Protein AF-A0A3D4HYP4-F1 (afdb_monomer_lite)

Secondary structure (DSSP, 8-state):
-PPPEEEEEESS-TTTHHHHHHHHHHH-TTSEEEEEE-S--

Structure (mmCIF, N/CA/C/O backbone):
data_AF-A0A3D4HYP4-F1
#
_entry.id   AF-A0A3D4HYP4-F1
#
loop_
_atom_site.group_PDB
_atom_site.id
_atom_site.type_symbol
_atom_site.label_atom_id
_atom_site.label_alt_id
_atom_site.label_comp_id
_atom_site.label_asym_id
_atom_site.label_entity_id
_atom_site.label_seq_id
_atom_site.pdbx_PDB_ins_code
_atom_site.Cartn_x
_atom_site.Cartn_y
_atom_site.Cartn_z
_atom_site.occupancy
_atom_site.B_iso_or_equiv
_atom_site.auth_seq_id
_atom_site.auth_comp_id
_atom_site.auth_asym_id
_atom_site.auth_atom_id
_atom_site.pdbx_PDB_model_num
ATOM 1 N N . MET A 1 1 ? -11.905 -7.644 19.483 1.00 58.66 1 MET A N 1
ATOM 2 C CA . MET A 1 1 ? -11.975 -6.607 18.430 1.00 58.66 1 MET A CA 1
ATOM 3 C C . MET A 1 1 ? -11.235 -7.139 17.222 1.00 58.66 1 MET A C 1
ATOM 5 O O . MET A 1 1 ? -10.121 -7.613 17.399 1.00 58.66 1 MET A O 1
ATOM 9 N N . ASN A 1 2 ? -11.857 -7.121 16.043 1.00 73.31 2 ASN A N 1
ATOM 10 C CA . ASN A 1 2 ? -11.211 -7.568 14.811 1.00 73.31 2 ASN A CA 1
ATOM 11 C C . ASN A 1 2 ? -10.578 -6.360 14.123 1.00 73.31 2 ASN A C 1
ATOM 13 O O . ASN A 1 2 ? -11.277 -5.407 13.791 1.00 73.31 2 ASN A O 1
ATOM 17 N N . THR A 1 3 ? -9.268 -6.415 13.916 1.00 86.75 3 THR A N 1
ATOM 18 C CA . THR A 1 3 ? -8.521 -5.409 13.159 1.00 86.75 3 THR A CA 1
ATOM 19 C C . THR A 1 3 ? -8.442 -5.849 11.703 1.00 86.75 3 THR A C 1
ATOM 21 O O . THR A 1 3 ? -8.107 -6.999 11.421 1.00 86.75 3 THR A O 1
ATOM 24 N N . VAL A 1 4 ? -8.762 -4.943 10.780 1.00 94.44 4 VAL A N 1
ATOM 25 C CA . VAL A 1 4 ? -8.653 -5.185 9.337 1.00 94.44 4 VAL A CA 1
ATOM 26 C C . VAL A 1 4 ? -7.286 -4.709 8.856 1.00 94.44 4 VAL A C 1
ATOM 28 O O . VAL A 1 4 ? -6.849 -3.608 9.191 1.00 94.44 4 VAL A O 1
ATOM 31 N N . VAL A 1 5 ? -6.618 -5.544 8.062 1.00 97.06 5 VAL A N 1
ATOM 32 C CA . VAL A 1 5 ? -5.312 -5.248 7.468 1.00 97.06 5 VAL A CA 1
ATOM 33 C C . VAL A 1 5 ? -5.409 -5.395 5.955 1.00 97.06 5 VAL A C 1
ATOM 35 O O . VAL A 1 5 ? -5.945 -6.386 5.462 1.00 97.06 5 VAL A O 1
ATOM 38 N N . VAL A 1 6 ? -4.876 -4.416 5.225 1.00 97.75 6 VAL A N 1
ATOM 39 C CA . VAL A 1 6 ? -4.777 -4.428 3.762 1.00 97.75 6 VAL A CA 1
ATOM 40 C C . VAL A 1 6 ? -3.322 -4.688 3.383 1.00 97.75 6 VAL A C 1
ATOM 42 O O . VAL A 1 6 ? -2.440 -3.908 3.735 1.00 97.75 6 VAL A O 1
ATOM 45 N N . LEU A 1 7 ? -3.075 -5.785 2.669 1.00 97.88 7 LEU A N 1
ATOM 46 C CA . LEU A 1 7 ? -1.758 -6.168 2.156 1.00 97.88 7 LEU A CA 1
ATOM 47 C C . LEU A 1 7 ? -1.713 -5.918 0.648 1.00 97.88 7 LEU A C 1
ATOM 49 O O . LEU A 1 7 ? -2.558 -6.435 -0.081 1.00 97.88 7 LEU A O 1
ATOM 53 N N . ILE A 1 8 ? -0.733 -5.142 0.187 1.00 97.88 8 ILE A N 1
ATOM 54 C CA . ILE A 1 8 ? -0.593 -4.741 -1.217 1.00 97.88 8 ILE A CA 1
ATOM 55 C C . ILE A 1 8 ? 0.813 -5.119 -1.713 1.00 97.88 8 ILE A C 1
ATOM 57 O O . ILE A 1 8 ? 1.778 -4.468 -1.305 1.00 97.88 8 ILE A O 1
ATOM 61 N N . PRO A 1 9 ? 0.960 -6.141 -2.577 1.00 97.44 9 PRO A N 1
ATOM 62 C CA . PRO A 1 9 ? 2.185 -6.318 -3.355 1.00 97.44 9 PRO A CA 1
ATOM 63 C C . PRO A 1 9 ? 2.361 -5.165 -4.343 1.00 97.44 9 PRO A C 1
ATOM 65 O O . PRO A 1 9 ? 1.388 -4.740 -4.967 1.00 97.44 9 PRO A O 1
ATOM 68 N N . CYS A 1 10 ? 3.598 -4.709 -4.515 1.00 97.94 10 CYS A N 1
ATOM 69 C CA . CYS A 1 10 ? 3.977 -3.690 -5.492 1.00 97.94 10 CYS A CA 1
ATOM 70 C C . CYS A 1 10 ? 5.239 -4.144 -6.247 1.00 97.94 10 CYS A C 1
ATOM 72 O O . CYS A 1 10 ? 6.264 -4.370 -5.619 1.00 97.94 10 CYS A O 1
ATOM 74 N N . TYR A 1 11 ? 5.176 -4.281 -7.569 1.00 98.19 11 TYR A N 1
ATOM 75 C CA . TYR A 1 11 ? 6.272 -4.554 -8.496 1.00 98.19 11 TYR A CA 1
ATOM 76 C C . TYR A 1 11 ? 6.346 -3.487 -9.610 1.00 98.19 11 TYR A C 1
ATOM 78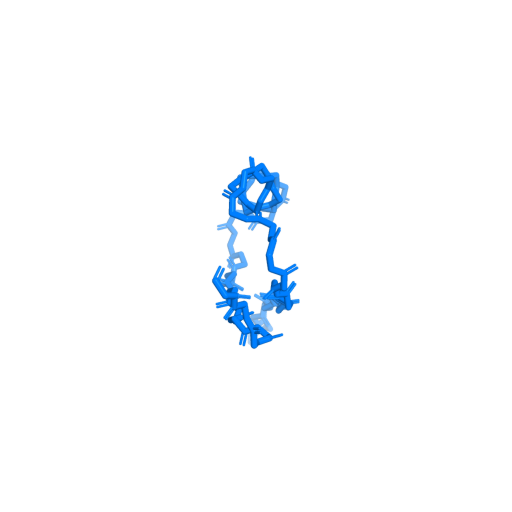 O O . TYR A 1 11 ? 5.626 -3.550 -10.604 1.00 98.19 11 TYR A O 1
ATOM 86 N N . ASN A 1 12 ? 7.270 -2.528 -9.489 1.00 97.69 12 ASN A N 1
ATOM 87 C CA . ASN A 1 12 ? 7.477 -1.428 -10.450 1.00 97.69 12 ASN A CA 1
ATOM 88 C C . ASN A 1 12 ? 6.240 -0.524 -10.673 1.00 97.69 12 ASN A C 1
ATOM 90 O O . ASN A 1 12 ? 6.002 -0.033 -11.779 1.00 97.69 12 ASN A O 1
ATOM 94 N N . GLU A 1 13 ? 5.424 -0.304 -9.635 1.00 97.62 13 GLU A N 1
ATOM 95 C CA . GLU A 1 13 ? 4.280 0.620 -9.681 1.00 97.62 13 GLU A CA 1
ATOM 96 C C . GLU A 1 13 ? 4.470 1.893 -8.835 1.00 97.62 13 GLU A C 1
ATOM 98 O O . GLU A 1 13 ? 3.512 2.443 -8.281 1.00 97.62 13 GLU A O 1
ATOM 103 N N . GLU A 1 14 ? 5.689 2.435 -8.762 1.00 95.25 14 GLU A N 1
ATOM 104 C CA . GLU A 1 14 ? 6.032 3.608 -7.945 1.00 95.25 14 GLU A CA 1
ATOM 105 C C . GLU A 1 14 ? 5.179 4.847 -8.267 1.00 95.25 14 GLU A C 1
ATOM 107 O O . GLU A 1 14 ? 4.901 5.678 -7.399 1.00 95.25 14 GLU A O 1
ATOM 112 N N . LYS A 1 15 ? 4.695 4.950 -9.511 1.00 96.81 15 LYS A N 1
ATOM 113 C CA . LYS A 1 15 ? 3.859 6.065 -9.980 1.00 96.81 15 LYS A CA 1
ATOM 114 C C . LYS A 1 15 ? 2.390 5.951 -9.575 1.00 96.81 15 LYS A C 1
ATOM 116 O O . LYS A 1 15 ? 1.691 6.963 -9.566 1.00 96.81 15 LYS A O 1
ATOM 121 N N . THR A 1 16 ? 1.892 4.751 -9.278 1.00 96.94 16 THR A N 1
ATOM 122 C CA . THR A 1 16 ? 0.453 4.507 -9.064 1.00 96.94 16 THR A CA 1
ATOM 123 C C . THR A 1 16 ? 0.136 3.992 -7.662 1.00 96.94 16 THR A C 1
ATOM 125 O O . THR A 1 16 ? -0.974 4.237 -7.178 1.00 96.94 16 THR A O 1
ATOM 128 N N . ILE A 1 17 ? 1.100 3.383 -6.961 1.00 98.00 17 ILE A N 1
ATOM 129 C CA . ILE A 1 17 ? 0.912 2.820 -5.616 1.00 98.00 17 ILE A CA 1
ATOM 130 C C . ILE A 1 17 ? 0.383 3.849 -4.608 1.00 98.00 17 ILE A C 1
ATOM 132 O O . ILE A 1 17 ? -0.478 3.534 -3.784 1.00 98.00 17 ILE A O 1
ATOM 136 N N . GLY A 1 18 ? 0.796 5.115 -4.732 1.00 97.88 18 GLY A N 1
ATOM 137 C CA . GLY A 1 18 ? 0.301 6.203 -3.886 1.00 97.88 18 GLY A CA 1
ATOM 138 C C . GLY A 1 18 ? -1.218 6.379 -3.968 1.00 97.88 18 GLY A C 1
ATOM 139 O O . GLY A 1 18 ? -1.875 6.550 -2.942 1.00 97.88 18 GLY A O 1
ATOM 140 N N . LYS A 1 19 ? -1.806 6.263 -5.167 1.00 98.44 19 LYS A N 1
ATOM 141 C CA . LYS A 1 19 ? -3.262 6.349 -5.343 1.00 98.44 19 LYS A CA 1
ATOM 142 C C . LYS A 1 19 ? -3.974 5.202 -4.626 1.00 98.44 19 LYS A C 1
ATOM 144 O O . LYS A 1 19 ? -4.963 5.445 -3.940 1.00 98.44 19 LYS A O 1
ATOM 149 N N . VAL A 1 20 ? -3.456 3.981 -4.758 1.00 98.12 20 VAL A N 1
ATOM 150 C CA . VAL A 1 20 ? -4.037 2.782 -4.133 1.00 98.12 20 VAL A CA 1
ATOM 151 C C . VAL A 1 20 ? -4.059 2.931 -2.610 1.00 98.12 20 VAL A C 1
ATOM 153 O O . VAL A 1 20 ? -5.102 2.741 -1.987 1.00 98.12 20 VAL A O 1
ATOM 156 N N . VAL A 1 21 ? -2.942 3.355 -2.009 1.00 98.25 21 VAL A N 1
ATOM 157 C CA . VAL A 1 21 ? -2.857 3.598 -0.559 1.00 98.25 21 VAL A CA 1
ATOM 158 C C . VAL A 1 21 ? -3.822 4.701 -0.115 1.00 98.25 21 VAL A C 1
ATOM 160 O O . VAL A 1 21 ? -4.509 4.543 0.896 1.00 98.25 21 VAL A O 1
ATOM 163 N N . MET A 1 22 ? -3.906 5.810 -0.860 1.00 98.38 22 MET A N 1
ATOM 164 C CA . MET A 1 22 ? -4.819 6.913 -0.534 1.00 98.38 22 MET A CA 1
ATOM 165 C C . MET A 1 22 ? -6.288 6.492 -0.592 1.00 98.38 22 MET A C 1
ATOM 167 O O . MET A 1 22 ? -7.061 6.860 0.292 1.00 98.38 22 MET A O 1
ATOM 171 N N . ASP A 1 23 ? -6.679 5.709 -1.597 1.00 98.44 23 ASP A N 1
ATOM 172 C CA . ASP A 1 23 ? -8.053 5.232 -1.715 1.00 98.44 23 ASP A CA 1
ATOM 173 C C . ASP A 1 23 ? -8.431 4.317 -0.549 1.00 98.44 23 ASP A C 1
ATOM 175 O O . ASP A 1 23 ? -9.479 4.537 0.058 1.00 98.44 23 ASP A O 1
ATOM 179 N N . TYR A 1 24 ? -7.564 3.372 -0.160 1.00 98.00 24 TYR A N 1
ATOM 180 C CA . TYR A 1 24 ? -7.815 2.528 1.012 1.00 98.00 24 TYR A CA 1
ATOM 181 C C . TYR A 1 24 ? -7.917 3.332 2.302 1.00 98.00 24 TYR A C 1
ATOM 183 O O . TYR A 1 24 ? -8.849 3.112 3.066 1.00 98.00 24 TYR A O 1
ATOM 191 N N . ARG A 1 25 ? -7.037 4.314 2.524 1.00 97.12 25 ARG A N 1
ATOM 192 C CA . ARG A 1 25 ? -7.144 5.196 3.698 1.00 97.12 25 ARG A CA 1
ATOM 193 C C . ARG A 1 25 ? -8.445 6.000 3.717 1.00 97.12 25 ARG A C 1
ATOM 195 O O . ARG A 1 25 ? -8.969 6.279 4.788 1.00 97.12 25 ARG A O 1
ATOM 202 N N . ARG A 1 26 ? -8.977 6.369 2.548 1.00 98.25 26 ARG A N 1
ATOM 203 C CA . ARG A 1 26 ? -10.246 7.099 2.432 1.00 98.25 26 ARG A CA 1
ATOM 204 C C . ARG A 1 26 ? -11.458 6.222 2.745 1.00 98.25 26 ARG A C 1
ATOM 206 O O . ARG A 1 26 ? -12.393 6.710 3.370 1.00 98.25 26 ARG A O 1
ATOM 213 N N . VAL A 1 27 ? -11.472 4.966 2.291 1.00 97.56 27 VAL A N 1
ATOM 214 C CA . VAL A 1 27 ? -12.633 4.067 2.463 1.00 97.56 27 VAL A CA 1
ATOM 215 C C .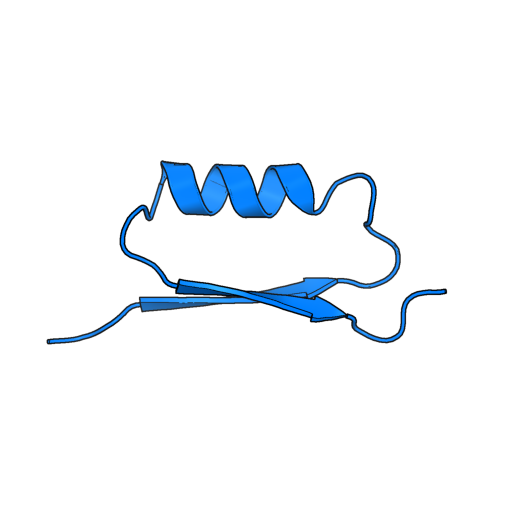 VAL A 1 27 ? -12.564 3.203 3.725 1.00 97.56 27 VAL A C 1
ATOM 217 O O . VAL A 1 27 ? -13.601 2.807 4.248 1.00 97.56 27 VAL A O 1
ATOM 220 N N . LEU A 1 28 ? -11.357 2.925 4.218 1.00 96.69 28 LEU A N 1
ATOM 221 C CA . LEU A 1 28 ? -11.058 2.108 5.394 1.00 96.69 28 LEU A CA 1
ATOM 222 C C . LEU A 1 28 ? -10.062 2.855 6.303 1.00 96.69 28 LEU A C 1
ATOM 224 O O . LEU A 1 28 ? -8.915 2.428 6.442 1.00 96.69 28 LEU A O 1
ATOM 228 N N . P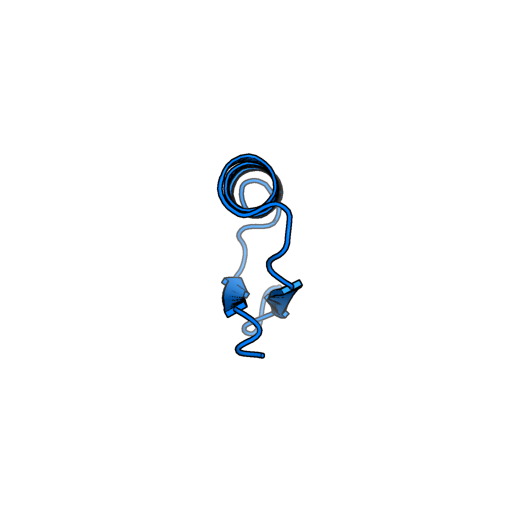RO A 1 29 ? -10.475 3.972 6.926 1.00 95.75 29 PRO A N 1
ATOM 229 C CA . PRO A 1 29 ? -9.576 4.832 7.703 1.00 95.75 29 PRO A CA 1
ATOM 230 C C . PRO A 1 29 ? -8.915 4.127 8.896 1.00 95.75 29 PRO A C 1
ATOM 232 O O . PRO A 1 29 ? -7.799 4.473 9.265 1.00 95.75 29 PRO A O 1
ATOM 235 N N . GLU A 1 30 ? -9.573 3.110 9.456 1.00 96.12 30 GLU A N 1
ATOM 236 C CA . GLU A 1 30 ? -9.079 2.335 10.603 1.00 96.12 30 GLU A CA 1
ATOM 237 C C . GLU A 1 30 ? -8.215 1.125 10.200 1.00 96.12 30 GLU A C 1
ATOM 239 O O . GLU A 1 30 ? -7.686 0.420 11.061 1.00 96.12 30 GLU A O 1
ATOM 244 N N . ALA A 1 31 ? -8.098 0.825 8.900 1.00 97.12 31 ALA A N 1
ATOM 245 C CA . ALA A 1 31 ? -7.322 -0.322 8.446 1.00 97.12 31 ALA A CA 1
ATOM 246 C C . ALA A 1 31 ? -5.824 -0.005 8.420 1.00 97.12 31 ALA A C 1
ATOM 248 O O . ALA 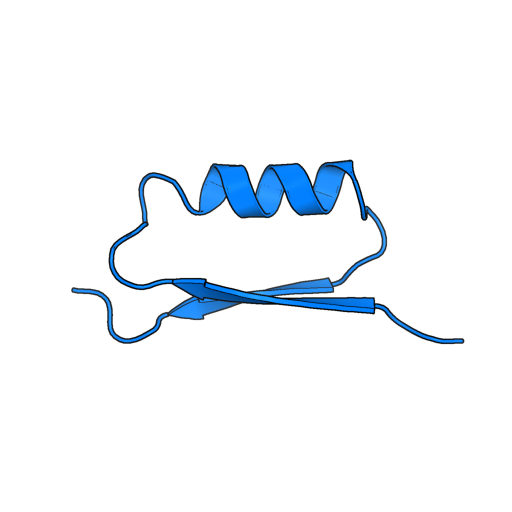A 1 31 ? -5.387 1.046 7.946 1.00 97.12 31 ALA A O 1
ATOM 249 N N . VAL A 1 32 ? -5.013 -0.969 8.855 1.00 97.12 32 VAL A N 1
ATOM 250 C CA . VAL A 1 32 ? -3.559 -0.894 8.678 1.00 97.12 32 VAL A CA 1
ATOM 251 C C . VAL A 1 32 ? -3.229 -1.308 7.247 1.00 97.12 32 VAL A C 1
ATOM 253 O O . VAL A 1 32 ? -3.586 -2.406 6.819 1.00 97.12 32 VAL A O 1
ATO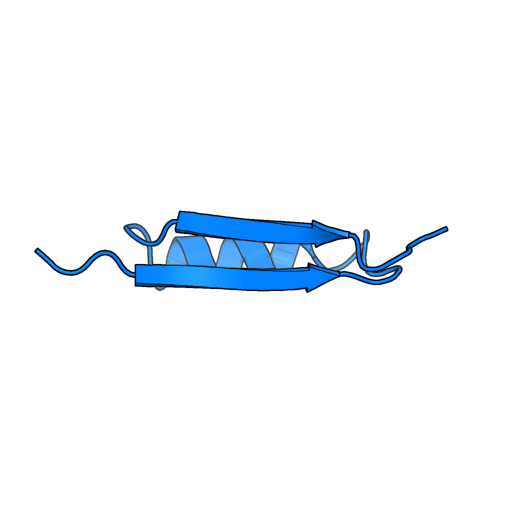M 256 N N . VAL A 1 33 ? -2.560 -0.432 6.497 1.00 97.75 33 VAL A N 1
ATOM 257 C CA . VAL A 1 33 ? -2.168 -0.684 5.103 1.00 97.75 33 VAL A CA 1
ATOM 258 C C . VAL A 1 33 ? -0.675 -0.985 5.044 1.00 97.75 33 VAL A C 1
ATOM 260 O O . VAL A 1 33 ? 0.142 -0.127 5.377 1.00 97.75 33 VAL A O 1
ATOM 263 N N . TYR A 1 34 ? -0.330 -2.182 4.580 1.00 98.00 34 TYR A N 1
ATOM 264 C CA . TYR A 1 34 ? 1.039 -2.596 4.296 1.00 98.00 34 TYR A CA 1
ATOM 265 C C . TYR A 1 34 ? 1.236 -2.724 2.792 1.00 98.00 34 TYR A C 1
ATOM 267 O O . TYR A 1 34 ? 0.554 -3.505 2.128 1.00 98.00 34 TYR A O 1
ATOM 275 N N . VAL A 1 35 ? 2.207 -1.979 2.275 1.00 97.94 35 VAL A N 1
ATOM 276 C CA . VAL A 1 35 ? 2.739 -2.177 0.928 1.00 97.94 35 VAL A CA 1
ATOM 277 C C . VAL A 1 35 ? 4.057 -2.913 1.074 1.00 97.94 35 VAL A C 1
ATOM 279 O O . VAL A 1 35 ? 4.904 -2.486 1.859 1.00 97.94 35 VAL A O 1
ATOM 282 N N . TYR A 1 36 ? 4.229 -4.004 0.342 1.00 97.06 36 TYR A N 1
ATOM 283 C CA . TYR A 1 36 ? 5.514 -4.681 0.256 1.00 97.06 36 TYR A CA 1
ATOM 284 C C . TYR A 1 36 ? 6.011 -4.651 -1.179 1.00 97.06 36 TYR A C 1
ATOM 286 O O . TYR A 1 36 ? 5.253 -4.878 -2.125 1.00 97.06 36 TYR A O 1
ATOM 294 N N . ASP A 1 37 ? 7.297 -4.355 -1.314 1.00 97.69 37 ASP A N 1
ATOM 295 C CA . ASP A 1 37 ? 7.989 -4.458 -2.584 1.00 97.69 37 ASP A CA 1
ATOM 296 C C . ASP A 1 37 ? 8.110 -5.935 -2.983 1.00 97.69 37 ASP A C 1
ATOM 298 O O . ASP A 1 37 ? 8.573 -6.775 -2.209 1.00 97.69 37 ASP A O 1
ATOM 302 N N . ASN A 1 38 ? 7.656 -6.247 -4.189 1.00 97.12 38 ASN A N 1
ATOM 303 C CA . ASN A 1 38 ? 7.670 -7.564 -4.795 1.00 97.12 38 ASN A CA 1
ATOM 304 C C . ASN A 1 38 ? 8.722 -7.600 -5.907 1.00 97.12 38 ASN A C 1
ATOM 306 O O . ASN A 1 38 ? 8.411 -7.921 -7.053 1.00 97.12 38 ASN A O 1
ATOM 310 N N . ASN A 1 39 ? 9.966 -7.283 -5.530 1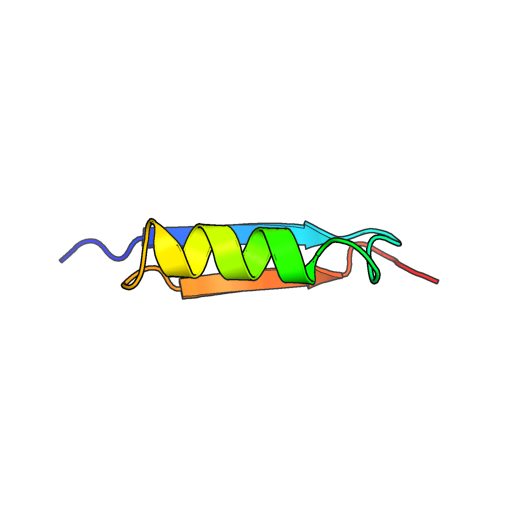.00 97.38 39 ASN A N 1
ATOM 311 C CA . ASN A 1 39 ? 11.156 -7.328 -6.380 1.00 97.38 39 ASN A CA 1
ATOM 312 C C . ASN A 1 39 ? 11.225 -6.223 -7.453 1.00 97.38 39 ASN A C 1
ATOM 314 O O . ASN A 1 39 ? 11.620 -6.507 -8.581 1.00 97.38 39 ASN A O 1
ATOM 318 N N . SER A 1 40 ? 10.835 -4.985 -7.130 1.00 96.06 40 SER A N 1
ATOM 319 C CA . SER A 1 40 ? 10.981 -3.837 -8.042 1.00 96.06 40 SER A CA 1
ATOM 320 C C . SER A 1 40 ? 12.455 -3.532 -8.369 1.00 96.06 40 SER A C 1
ATOM 322 O O . SER A 1 40 ? 13.368 -3.965 -7.662 1.00 96.06 40 SER A O 1
ATOM 324 N N . THR A 1 41 ? 12.685 -2.770 -9.442 1.00 93.06 41 THR A N 1
ATOM 325 C CA . THR A 1 41 ? 14.010 -2.356 -9.957 1.00 93.06 41 THR A CA 1
ATOM 326 C C . THR A 1 41 ? 14.138 -0.851 -10.088 1.00 93.06 41 THR A C 1
ATOM 328 O O . THR A 1 41 ? 13.154 -0.221 -10.530 1.00 93.06 41 THR A O 1
#

Foldseek 3Di:
DDAAEAEAEDAQPPPCVVVVVVVCCVVPVRYHYDYDYPDHD

Radius of gyration: 11.2 Å; chains: 1; bounding box: 27×15×29 Å

pLDDT: mean 95.49, std 7.14, range [58.66, 98.44]

Sequence (41 aa):
MNTVVVLIPCYNEEKTIGKVVMDYRRVLPEAVVYVYDNNST